Protein AF-A0A086ZYX8-F1 (afdb_monomer_lite)

Foldseek 3Di:
DPPCPVDALVRLLPDDDDDDPPDPDPDPVVSNVVSNVVSVVRVVVVVVVVVVVVVVVVVVVVVVVVVVD

InterPro domains:
  IPR019933 DivIVA domain [TIGR03544] (7-39)

Organism: NCBI:txid1437608

Sequence (69 aa):
MTSTFLMTAKDIRTAEIDTHWIWEGYDIQQVDDLLDRIAVSMQAQQDRIVQLEHQLQAIRKENSHAVDQ

Radius of gyration: 20.15 Å; chains: 1; bounding box: 48×14×55 Å

Structure (mmCIF, N/CA/C/O backbone):
data_AF-A0A086ZYX8-F1
#
_entry.id   AF-A0A086ZYX8-F1
#
loop_
_atom_site.group_PDB
_atom_site.id
_atom_site.type_symbol
_atom_site.label_atom_id
_atom_site.label_alt_id
_atom_site.label_comp_id
_atom_site.label_asym_id
_atom_site.label_entity_id
_atom_site.label_seq_id
_atom_site.pdbx_PDB_ins_code
_atom_site.Cartn_x
_atom_site.Cartn_y
_atom_site.Cartn_z
_atom_site.occupancy
_atom_site.B_iso_or_equiv
_atom_site.auth_seq_id
_atom_site.auth_comp_id
_atom_site.auth_asym_id
_atom_site.auth_atom_id
_atom_site.pdbx_PDB_model_num
ATOM 1 N N . MET A 1 1 ? 1.606 6.182 21.017 1.00 34.91 1 MET A N 1
ATOM 2 C CA . MET A 1 1 ? 2.728 5.482 20.364 1.00 34.91 1 MET A CA 1
ATOM 3 C C . MET A 1 1 ? 2.636 5.815 18.889 1.00 34.91 1 MET A C 1
ATOM 5 O O . MET A 1 1 ? 1.690 5.380 18.252 1.00 34.91 1 MET A O 1
ATOM 9 N N . THR A 1 2 ? 3.501 6.686 18.379 1.00 43.94 2 THR A N 1
ATOM 10 C CA . THR A 1 2 ? 3.565 6.992 16.945 1.00 43.94 2 THR A CA 1
ATOM 11 C C . THR A 1 2 ? 4.114 5.758 16.242 1.00 43.94 2 THR A C 1
ATOM 13 O O . THR A 1 2 ? 5.308 5.486 16.315 1.00 43.94 2 THR A O 1
ATOM 16 N N . SER A 1 3 ? 3.228 4.952 15.654 1.00 50.16 3 SER A N 1
ATOM 17 C CA . SER A 1 3 ? 3.634 3.847 14.791 1.00 50.16 3 SER A CA 1
ATOM 18 C C . SER A 1 3 ? 4.298 4.465 13.566 1.00 50.16 3 SER A C 1
ATOM 20 O O . SER A 1 3 ? 3.639 5.150 12.784 1.00 50.16 3 SER A O 1
ATOM 22 N N . THR A 1 4 ? 5.617 4.330 13.468 1.00 58.44 4 THR A N 1
ATOM 23 C CA . THR A 1 4 ? 6.442 4.930 12.418 1.00 58.44 4 THR A CA 1
ATOM 24 C C . THR A 1 4 ? 6.156 4.239 11.083 1.00 58.44 4 THR A C 1
ATOM 26 O O . THR A 1 4 ? 6.889 3.346 10.666 1.00 58.44 4 THR A O 1
ATOM 29 N N . PHE A 1 5 ? 5.060 4.606 10.419 1.00 65.75 5 PHE A N 1
ATOM 30 C CA . PHE A 1 5 ? 4.802 4.181 9.047 1.00 65.75 5 PHE A CA 1
ATOM 31 C C . PHE A 1 5 ? 5.683 5.031 8.130 1.00 65.75 5 PHE A C 1
ATOM 33 O O . PHE A 1 5 ? 5.403 6.204 7.903 1.00 65.75 5 PHE A O 1
ATOM 40 N N . LEU A 1 6 ? 6.809 4.460 7.697 1.00 73.25 6 LEU A N 1
ATOM 41 C CA . LEU A 1 6 ? 7.860 5.176 6.965 1.00 73.25 6 LEU A CA 1
ATOM 42 C C . LEU A 1 6 ? 7.402 5.709 5.592 1.00 73.25 6 LEU A C 1
ATOM 44 O O . LEU A 1 6 ? 8.007 6.657 5.104 1.00 73.25 6 LEU A O 1
ATOM 48 N N . MET A 1 7 ? 6.352 5.139 4.987 1.00 77.94 7 MET A N 1
ATOM 49 C CA . MET A 1 7 ? 5.755 5.581 3.715 1.00 77.94 7 MET A CA 1
ATOM 50 C C . MET A 1 7 ? 4.298 5.141 3.614 1.00 77.94 7 MET A C 1
ATOM 52 O O . MET A 1 7 ? 3.989 4.003 3.940 1.00 77.94 7 MET A O 1
ATOM 56 N N . THR A 1 8 ? 3.424 5.991 3.084 1.00 85.38 8 THR A N 1
ATOM 57 C CA . THR A 1 8 ? 2.019 5.697 2.768 1.00 85.38 8 THR A CA 1
ATOM 58 C C . THR A 1 8 ? 1.831 5.193 1.331 1.00 85.38 8 THR A C 1
ATOM 60 O O . THR A 1 8 ? 2.695 5.356 0.473 1.00 85.38 8 THR A O 1
ATOM 63 N N . ALA A 1 9 ? 0.659 4.620 1.025 1.00 85.00 9 ALA A N 1
ATOM 64 C CA . ALA A 1 9 ? 0.300 4.252 -0.352 1.00 85.00 9 ALA A CA 1
ATOM 65 C C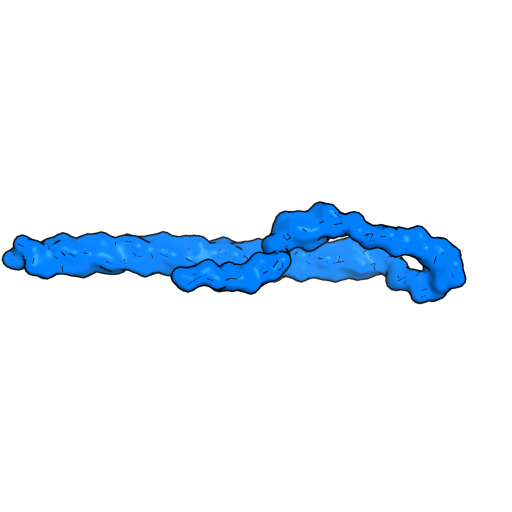 . ALA A 1 9 ? 0.291 5.461 -1.308 1.00 85.00 9 ALA A C 1
ATOM 67 O O . ALA A 1 9 ? 0.526 5.311 -2.505 1.00 85.00 9 ALA A O 1
ATOM 68 N N . LYS A 1 10 ? 0.019 6.663 -0.785 1.00 85.06 10 LYS A N 1
ATOM 69 C CA . LYS A 1 10 ? 0.110 7.907 -1.550 1.00 85.06 10 LYS A CA 1
ATOM 70 C C . LYS A 1 10 ? 1.562 8.223 -1.899 1.00 85.06 10 LYS A C 1
ATOM 72 O O . LYS A 1 10 ? 1.821 8.552 -3.048 1.00 85.06 10 LYS A O 1
ATOM 77 N N . ASP A 1 11 ? 2.473 8.054 -0.946 1.00 85.69 11 ASP A N 1
ATOM 78 C CA . ASP A 1 11 ? 3.897 8.342 -1.148 1.00 85.69 11 ASP A CA 1
ATOM 79 C C . ASP A 1 11 ? 4.510 7.444 -2.230 1.00 85.69 11 ASP A C 1
ATOM 81 O O . ASP A 1 11 ? 5.360 7.898 -2.986 1.00 85.69 11 ASP A O 1
ATOM 85 N N . ILE A 1 12 ? 4.030 6.202 -2.364 1.00 84.19 12 ILE A N 1
ATOM 86 C CA . ILE A 1 12 ? 4.421 5.299 -3.4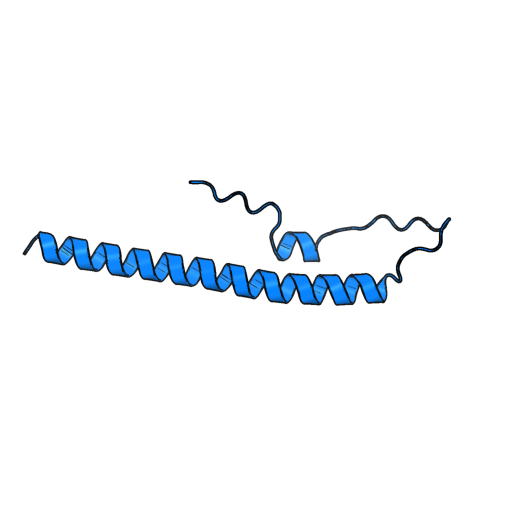60 1.00 84.19 12 ILE A CA 1
ATOM 87 C C . ILE A 1 12 ? 3.923 5.800 -4.815 1.00 84.19 12 ILE A C 1
ATOM 89 O O . ILE A 1 12 ? 4.683 5.815 -5.775 1.00 84.19 12 ILE A O 1
ATOM 93 N N . ARG A 1 13 ? 2.662 6.240 -4.903 1.00 84.62 13 ARG A N 1
ATOM 94 C CA . ARG A 1 13 ? 2.079 6.733 -6.164 1.00 84.62 13 ARG A CA 1
ATOM 95 C C . ARG A 1 13 ? 2.683 8.050 -6.639 1.00 84.62 13 ARG A C 1
ATOM 97 O O . ARG A 1 13 ? 2.562 8.382 -7.810 1.00 84.62 13 ARG A O 1
ATOM 104 N N . THR A 1 14 ? 3.265 8.827 -5.731 1.00 87.69 14 THR A N 1
ATOM 105 C CA . THR A 1 14 ? 3.913 10.105 -6.048 1.00 87.69 14 THR A CA 1
ATOM 106 C C . THR A 1 14 ? 5.434 9.998 -6.082 1.00 87.69 14 THR A C 1
ATOM 108 O O . THR A 1 14 ? 6.104 11.027 -6.089 1.00 87.69 14 THR A O 1
ATOM 111 N N . ALA A 1 15 ? 5.991 8.786 -6.026 1.00 85.38 15 ALA A N 1
ATOM 112 C CA . ALA A 1 15 ? 7.430 8.593 -6.072 1.00 85.38 15 ALA A CA 1
ATOM 113 C C . ALA A 1 15 ? 7.951 8.886 -7.485 1.00 85.38 15 ALA A C 1
ATOM 115 O O . ALA A 1 15 ? 7.534 8.254 -8.451 1.00 85.38 15 ALA A O 1
ATOM 116 N N . GLU A 1 16 ? 8.886 9.825 -7.597 1.00 83.56 16 GLU A N 1
ATOM 117 C CA . GLU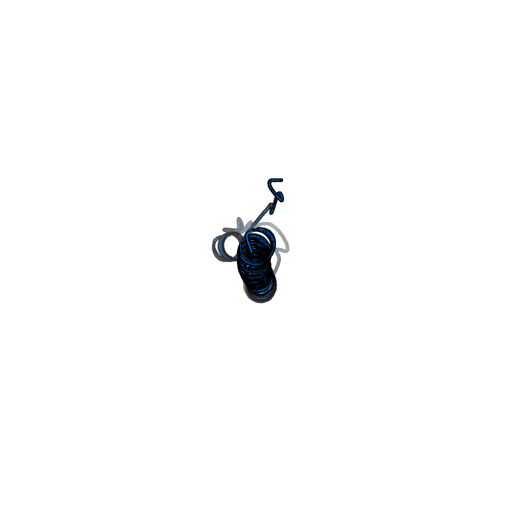 A 1 16 ? 9.631 10.071 -8.830 1.00 83.56 16 GLU A CA 1
ATOM 118 C C . GLU A 1 16 ? 10.968 9.329 -8.748 1.00 83.56 16 GLU A C 1
ATOM 120 O O . GLU A 1 16 ? 11.730 9.503 -7.793 1.00 83.56 16 GLU A O 1
ATOM 125 N N . ILE A 1 17 ? 11.238 8.464 -9.728 1.00 81.69 17 ILE A N 1
ATOM 126 C CA . ILE A 1 17 ? 12.472 7.678 -9.795 1.00 81.69 17 ILE A CA 1
ATOM 127 C C . ILE A 1 17 ? 13.348 8.240 -10.914 1.00 81.69 17 ILE A C 1
ATOM 129 O O . ILE A 1 17 ? 12.952 8.260 -12.082 1.00 81.69 17 ILE A O 1
ATOM 133 N N . ASP A 1 18 ? 14.561 8.669 -10.561 1.00 80.00 18 ASP A N 1
ATOM 134 C CA . ASP A 1 18 ? 15.526 9.199 -11.523 1.00 80.00 18 ASP A CA 1
ATOM 135 C C . ASP A 1 18 ? 15.878 8.157 -12.591 1.00 80.00 18 ASP A C 1
ATOM 137 O O . ASP A 1 18 ? 16.509 7.128 -12.324 1.00 80.00 18 ASP A O 1
ATOM 141 N N . THR A 1 19 ? 15.529 8.459 -13.839 1.00 71.44 19 THR A N 1
ATOM 142 C CA . THR A 1 19 ? 15.844 7.600 -14.981 1.00 71.44 19 THR A CA 1
ATOM 143 C C . THR A 1 19 ? 17.255 7.909 -15.481 1.00 71.44 19 THR A C 1
ATOM 145 O O . THR A 1 19 ? 17.486 8.894 -16.182 1.00 71.44 19 THR A O 1
ATOM 148 N N . HIS A 1 20 ? 18.227 7.065 -15.133 1.00 68.38 20 HIS A N 1
ATOM 149 C CA . HIS A 1 20 ? 19.593 7.181 -15.648 1.00 68.38 20 HIS A CA 1
ATOM 150 C C . HIS A 1 20 ? 19.757 6.349 -16.925 1.00 68.38 20 HIS A C 1
ATOM 152 O O . HIS A 1 20 ? 19.819 5.125 -16.879 1.00 68.38 20 HIS A O 1
ATOM 158 N N . TRP A 1 21 ? 19.887 7.031 -18.064 1.00 58.75 21 TRP A N 1
ATOM 159 C CA . TRP A 1 21 ? 19.983 6.457 -19.417 1.00 58.75 21 TRP A CA 1
ATOM 160 C C . TRP A 1 21 ? 21.260 5.637 -19.708 1.00 58.75 21 TRP A C 1
ATOM 162 O O . TRP A 1 21 ? 21.410 5.113 -20.808 1.00 58.75 21 TRP A O 1
ATOM 172 N N . ILE A 1 22 ? 22.197 5.556 -18.757 1.00 55.78 22 ILE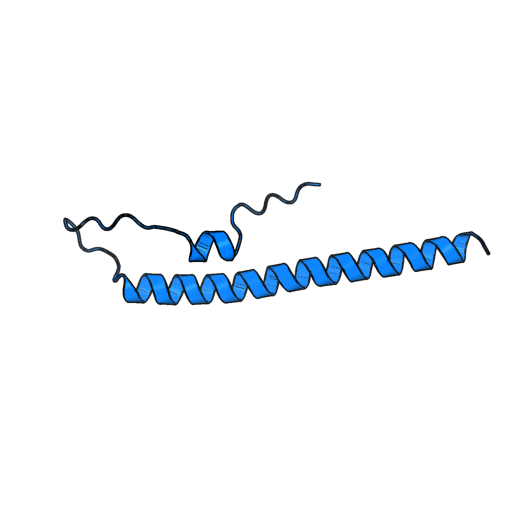 A N 1
ATOM 173 C CA . ILE A 1 22 ? 23.577 5.076 -18.971 1.00 55.78 22 ILE A CA 1
ATOM 174 C C . ILE A 1 22 ? 23.746 3.571 -18.654 1.00 55.78 22 ILE A C 1
ATOM 176 O O . ILE A 1 22 ? 24.767 2.985 -19.007 1.00 55.78 22 ILE A O 1
ATOM 180 N N . TRP A 1 23 ? 22.754 2.909 -18.049 1.00 62.50 23 TRP A N 1
ATOM 181 C CA . TRP A 1 23 ? 22.864 1.518 -17.572 1.00 62.50 23 TRP A CA 1
ATOM 182 C C . TRP A 1 23 ? 21.655 0.671 -17.997 1.00 62.50 23 TRP A C 1
ATOM 184 O O . TRP A 1 23 ? 20.619 1.228 -18.358 1.00 62.50 23 TRP A O 1
ATOM 194 N N . GLU A 1 24 ? 21.766 -0.663 -17.907 1.00 69.81 24 GLU A N 1
ATOM 195 C CA . GLU A 1 24 ? 20.615 -1.584 -17.916 1.00 69.81 24 GLU A CA 1
ATOM 196 C C . GLU A 1 24 ? 19.695 -1.242 -16.731 1.00 69.81 24 GLU A C 1
ATOM 198 O O . GLU A 1 24 ? 19.852 -1.742 -15.618 1.00 69.81 24 GLU A O 1
ATOM 203 N N . GLY A 1 25 ? 18.793 -0.288 -16.953 1.00 74.94 25 GLY A N 1
ATOM 204 C CA . GLY A 1 25 ? 17.786 0.125 -15.991 1.00 74.94 25 GLY A CA 1
ATOM 205 C C . GLY A 1 25 ? 16.654 -0.890 -15.904 1.00 74.94 25 GLY A C 1
ATOM 206 O O . GLY A 1 25 ? 16.456 -1.718 -16.795 1.00 74.94 25 GLY A O 1
ATOM 207 N N . TYR A 1 26 ? 15.878 -0.797 -14.828 1.00 83.00 26 TYR A N 1
ATOM 208 C CA . TYR A 1 26 ? 14.595 -1.481 -14.780 1.00 83.00 26 TYR A CA 1
ATOM 209 C C . TYR A 1 26 ? 13.669 -0.922 -15.863 1.00 83.00 26 TYR A C 1
ATOM 211 O O . TYR A 1 26 ? 13.676 0.277 -16.149 1.00 83.00 26 TYR A O 1
ATOM 219 N N . ASP A 1 27 ? 12.865 -1.799 -16.452 1.00 86.62 27 ASP A N 1
ATOM 220 C CA . ASP A 1 27 ? 11.781 -1.391 -17.334 1.00 86.62 27 ASP A CA 1
ATOM 221 C C . ASP A 1 27 ? 10.789 -0.538 -16.538 1.00 86.62 27 ASP A C 1
ATOM 223 O O . ASP A 1 27 ? 10.184 -1.010 -15.574 1.00 86.62 27 ASP A O 1
ATOM 227 N N . ILE A 1 28 ? 10.648 0.723 -16.945 1.00 86.31 28 ILE A N 1
ATOM 228 C CA . ILE A 1 28 ? 9.809 1.717 -16.270 1.00 86.31 28 ILE A CA 1
ATOM 229 C C . ILE A 1 28 ? 8.371 1.213 -16.147 1.00 86.31 28 ILE A C 1
ATOM 231 O O . ILE A 1 28 ? 7.782 1.338 -15.082 1.00 86.31 28 ILE A O 1
ATOM 235 N N . GLN A 1 29 ? 7.828 0.574 -17.187 1.00 88.75 29 GLN A N 1
ATOM 236 C CA . GLN A 1 29 ? 6.456 0.067 -17.148 1.00 88.75 29 GLN A CA 1
ATOM 237 C C . GLN A 1 29 ? 6.310 -1.063 -16.128 1.00 88.75 29 GLN A C 1
ATOM 239 O O . GLN A 1 29 ? 5.344 -1.097 -15.375 1.00 88.75 29 GLN A O 1
ATOM 244 N N . GLN A 1 30 ? 7.300 -1.955 -16.038 1.00 90.69 30 GLN A N 1
ATOM 245 C CA . GLN A 1 30 ? 7.272 -3.024 -15.036 1.00 90.69 30 GLN A CA 1
ATOM 246 C C . GLN A 1 30 ? 7.419 -2.485 -13.608 1.00 90.69 30 GLN A C 1
ATOM 248 O O . GLN A 1 30 ? 6.847 -3.054 -12.675 1.00 90.69 30 GLN A O 1
ATOM 253 N N . VAL A 1 31 ? 8.191 -1.411 -13.421 1.00 90.12 31 VAL A N 1
ATOM 254 C CA . VAL A 1 31 ? 8.315 -0.735 -12.123 1.00 90.12 31 VAL A CA 1
ATOM 255 C C . VAL A 1 31 ? 7.001 -0.060 -11.752 1.00 90.12 31 VAL A C 1
ATOM 257 O O . VAL A 1 31 ? 6.525 -0.279 -10.640 1.00 90.12 31 VAL A O 1
ATOM 260 N N . ASP A 1 32 ? 6.385 0.679 -12.670 1.00 89.31 32 ASP A N 1
ATOM 261 C CA . ASP A 1 32 ? 5.103 1.351 -12.441 1.00 89.31 32 ASP A CA 1
ATOM 262 C C . ASP A 1 32 ? 4.003 0.340 -12.071 1.00 89.31 32 ASP A C 1
ATOM 264 O O . ASP A 1 32 ? 3.347 0.491 -11.038 1.00 89.31 32 ASP A O 1
ATOM 268 N N . ASP A 1 33 ? 3.882 -0.759 -12.824 1.00 93.75 33 ASP A N 1
ATOM 269 C CA . ASP A 1 33 ? 2.923 -1.839 -12.548 1.00 93.75 33 ASP A CA 1
ATOM 270 C C . ASP A 1 33 ? 3.131 -2.463 -11.154 1.00 93.75 33 ASP A C 1
ATOM 272 O O . ASP A 1 33 ? 2.180 -2.789 -10.427 1.00 93.75 33 ASP A O 1
ATOM 276 N N . LEU A 1 34 ? 4.394 -2.648 -10.757 1.00 92.19 3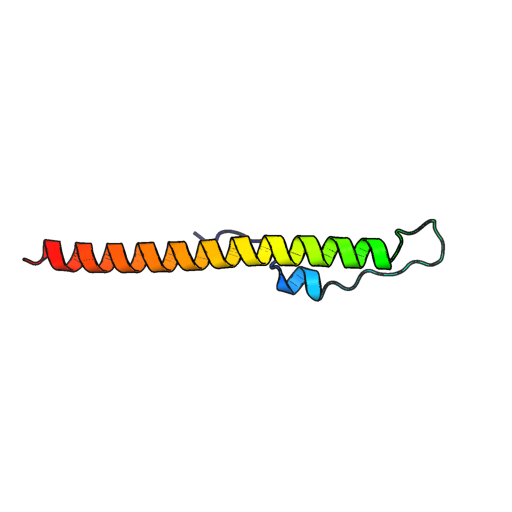4 LEU A N 1
ATOM 277 C CA . LEU A 1 34 ? 4.739 -3.167 -9.439 1.00 92.19 34 LEU A CA 1
ATOM 278 C C . LEU A 1 34 ? 4.364 -2.172 -8.333 1.00 92.19 34 LEU A C 1
ATOM 280 O O . LEU A 1 34 ? 3.775 -2.578 -7.325 1.00 92.19 34 LEU A O 1
ATOM 284 N N . LEU A 1 35 ? 4.695 -0.891 -8.507 1.00 92.69 35 LEU A N 1
ATOM 285 C CA . LEU A 1 35 ? 4.395 0.165 -7.540 1.00 92.69 35 LEU A CA 1
ATOM 286 C C . LEU A 1 35 ? 2.887 0.336 -7.356 1.00 92.69 35 LEU A C 1
ATOM 288 O O . LEU A 1 35 ? 2.429 0.444 -6.216 1.00 92.69 35 LEU A O 1
ATOM 292 N N . ASP A 1 36 ? 2.103 0.241 -8.429 1.00 92.06 36 ASP A N 1
ATOM 293 C CA . ASP A 1 36 ? 0.644 0.268 -8.358 1.00 92.06 36 ASP A CA 1
ATOM 294 C C . ASP A 1 36 ? 0.091 -0.895 -7.531 1.00 92.06 36 ASP A C 1
ATOM 296 O O . ASP A 1 36 ? -0.737 -0.702 -6.629 1.00 92.06 36 ASP A O 1
ATOM 300 N N . ARG A 1 37 ? 0.595 -2.113 -7.756 1.00 93.31 37 ARG A N 1
ATOM 301 C CA . ARG A 1 37 ? 0.181 -3.287 -6.975 1.00 93.31 37 ARG A CA 1
ATOM 302 C C . ARG A 1 37 ? 0.530 -3.142 -5.493 1.00 93.31 37 ARG A C 1
ATOM 304 O O . ARG A 1 37 ? -0.278 -3.510 -4.631 1.00 93.31 37 ARG A O 1
ATOM 311 N N . ILE A 1 38 ? 1.714 -2.616 -5.182 1.00 93.12 38 ILE A N 1
ATOM 312 C CA . ILE A 1 38 ? 2.131 -2.355 -3.800 1.00 93.12 38 ILE A CA 1
ATOM 313 C C . ILE A 1 38 ? 1.229 -1.285 -3.175 1.00 93.12 38 ILE A C 1
ATOM 315 O O . ILE A 1 38 ? 0.727 -1.491 -2.068 1.00 93.12 38 ILE A O 1
ATOM 319 N N . ALA A 1 39 ? 0.953 -0.192 -3.889 1.00 91.19 39 ALA A N 1
ATOM 320 C CA . ALA A 1 39 ? 0.100 0.890 -3.412 1.00 91.19 39 ALA A CA 1
ATOM 321 C C . ALA A 1 39 ? -1.329 0.412 -3.114 1.00 91.19 39 ALA A C 1
ATOM 323 O O . ALA A 1 39 ? -1.902 0.788 -2.091 1.00 91.19 39 ALA A O 1
ATOM 324 N N . VAL A 1 40 ? -1.899 -0.459 -3.954 1.00 93.06 40 VAL A N 1
ATOM 325 C CA . VAL A 1 40 ? -3.208 -1.088 -3.699 1.00 93.06 40 VAL A CA 1
ATOM 326 C C . VAL A 1 40 ? -3.177 -1.932 -2.423 1.00 93.06 40 VAL A C 1
ATOM 328 O O . VAL A 1 40 ? -4.055 -1.795 -1.570 1.00 93.06 40 VAL A O 1
ATOM 331 N N . SER A 1 41 ? -2.154 -2.773 -2.255 1.00 92.06 41 SER A N 1
ATOM 332 C CA . SER A 1 41 ? -2.012 -3.613 -1.060 1.00 92.06 41 SER A CA 1
ATOM 333 C C . SER A 1 41 ? -1.853 -2.778 0.217 1.00 92.06 41 SER A C 1
ATOM 335 O O . SER A 1 41 ? -2.513 -3.036 1.226 1.00 92.06 41 SER A O 1
ATOM 337 N N . MET A 1 42 ? -1.024 -1.732 0.168 1.00 91.69 42 MET A N 1
ATOM 338 C CA . MET A 1 42 ? -0.804 -0.830 1.299 1.00 91.69 42 MET A CA 1
ATOM 339 C C . MET A 1 42 ? -2.051 -0.028 1.652 1.00 91.69 42 MET A C 1
ATOM 341 O O . MET A 1 42 ? -2.346 0.116 2.837 1.00 91.69 42 MET A O 1
ATOM 345 N N . GLN A 1 43 ? -2.815 0.431 0.658 1.00 90.19 43 GLN A N 1
ATOM 346 C CA . GLN A 1 43 ? -4.095 1.094 0.901 1.00 90.19 43 GLN A CA 1
ATOM 347 C C . GLN A 1 43 ? -5.046 0.169 1.668 1.00 90.19 43 GLN A C 1
ATOM 349 O O . GLN A 1 43 ? -5.591 0.566 2.693 1.00 90.19 43 GLN A O 1
ATOM 354 N N . ALA A 1 44 ? -5.161 -1.093 1.245 1.00 90.38 44 ALA A N 1
ATOM 355 C CA . ALA A 1 44 ? -6.007 -2.065 1.929 1.00 90.38 44 ALA A CA 1
ATOM 356 C C . ALA A 1 44 ? -5.563 -2.323 3.381 1.00 90.38 44 ALA A C 1
ATOM 358 O O . ALA A 1 44 ? -6.403 -2.497 4.263 1.00 90.38 44 ALA A O 1
ATOM 359 N N . GLN A 1 45 ? -4.255 -2.341 3.668 1.00 88.50 45 GLN A N 1
ATOM 360 C CA . GLN A 1 45 ? -3.775 -2.446 5.052 1.00 88.50 45 GLN A CA 1
ATOM 361 C C . GLN A 1 45 ? -4.090 -1.190 5.868 1.00 88.50 45 GLN A C 1
ATOM 363 O O . GLN A 1 45 ? -4.522 -1.307 7.015 1.00 88.50 45 GLN A O 1
ATOM 368 N N . GLN A 1 46 ? -3.921 -0.005 5.283 1.00 88.06 46 GLN A N 1
ATOM 369 C CA . GLN A 1 46 ? -4.208 1.258 5.956 1.00 88.06 46 GLN A CA 1
ATOM 370 C C . GLN A 1 46 ? -5.694 1.385 6.309 1.00 88.06 46 GLN A C 1
ATOM 372 O O . GLN A 1 46 ? -6.031 1.738 7.439 1.00 88.06 46 GLN A O 1
ATOM 377 N N . ASP A 1 47 ? -6.582 1.026 5.382 1.00 89.00 47 ASP A N 1
ATOM 378 C CA . ASP A 1 47 ? -8.029 1.068 5.599 1.00 89.00 47 ASP A CA 1
ATOM 379 C C . ASP A 1 47 ? -8.447 0.117 6.734 1.00 89.00 47 ASP A C 1
ATOM 381 O O . ASP A 1 47 ? -9.264 0.469 7.588 1.00 89.00 47 ASP A O 1
ATOM 385 N N . ARG A 1 48 ? -7.825 -1.069 6.811 1.00 90.75 48 ARG A N 1
ATOM 386 C CA . ARG A 1 48 ? -8.036 -2.020 7.916 1.00 90.75 48 ARG A CA 1
ATOM 387 C C . ARG A 1 48 ? -7.587 -1.460 9.262 1.00 90.75 48 ARG A C 1
ATOM 389 O O . ARG A 1 48 ? -8.269 -1.687 10.258 1.00 90.75 48 ARG A O 1
ATOM 396 N N . ILE A 1 49 ? -6.460 -0.747 9.305 1.00 89.88 49 ILE A N 1
ATOM 397 C CA . ILE A 1 49 ? -5.978 -0.095 10.531 1.00 89.88 49 ILE A CA 1
ATOM 398 C C . ILE A 1 49 ? -7.002 0.938 11.004 1.00 89.88 49 ILE A C 1
ATOM 400 O O . ILE A 1 49 ? -7.447 0.865 12.147 1.00 89.88 49 ILE A O 1
ATOM 404 N N . VAL A 1 50 ? -7.446 1.828 10.113 1.00 89.00 50 VAL A N 1
ATOM 405 C CA . VAL A 1 50 ? -8.452 2.855 10.431 1.00 89.00 50 VAL A CA 1
ATOM 406 C C . VAL A 1 50 ? -9.756 2.220 10.922 1.00 89.00 50 VAL A C 1
ATOM 408 O O . VAL A 1 50 ? -10.353 2.672 11.900 1.00 89.00 5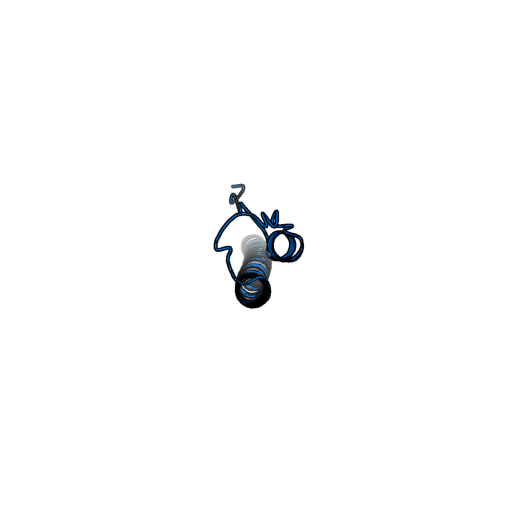0 VAL A O 1
ATOM 411 N N . GLN A 1 51 ? -10.193 1.129 10.289 1.00 90.25 51 GLN A N 1
ATOM 412 C CA . GLN A 1 51 ? -11.382 0.397 10.719 1.00 90.25 51 GLN A CA 1
ATOM 413 C C . GLN A 1 51 ? -11.233 -0.174 12.136 1.00 90.25 51 GLN A C 1
ATOM 415 O O . GLN A 1 51 ? -12.150 -0.034 12.948 1.00 90.25 51 GLN A O 1
ATOM 420 N N . LEU A 1 52 ? -10.098 -0.804 12.445 1.00 90.19 52 LEU A N 1
ATOM 421 C CA . LEU A 1 52 ? -9.830 -1.356 13.775 1.00 90.19 52 LEU A CA 1
ATOM 422 C C . LEU A 1 52 ? -9.771 -0.256 14.840 1.00 90.19 52 LEU A C 1
ATOM 424 O O . LEU A 1 52 ? -10.300 -0.432 15.937 1.00 90.19 52 LEU A O 1
ATOM 428 N N . GLU A 1 53 ? -9.182 0.894 14.519 1.00 91.88 53 GLU A N 1
ATOM 429 C CA . GLU A 1 53 ? -9.155 2.049 15.417 1.00 91.88 53 GLU A CA 1
ATOM 430 C C . GLU A 1 53 ? -10.569 2.554 15.730 1.00 91.88 53 GLU A C 1
ATOM 432 O O . GLU A 1 53 ? -10.905 2.752 16.901 1.00 91.88 53 GLU A O 1
ATOM 437 N N . HIS A 1 54 ? -11.432 2.681 14.717 1.00 89.62 54 HIS A N 1
ATOM 438 C CA . HIS A 1 54 ? -12.837 3.040 14.923 1.00 89.62 54 HIS A CA 1
ATOM 439 C C . HIS A 1 54 ? -13.588 2.001 15.770 1.00 89.62 54 HIS A C 1
ATOM 441 O O . HIS A 1 54 ? -14.366 2.374 16.653 1.00 89.62 54 HIS A O 1
ATOM 447 N N . GLN A 1 55 ? -13.334 0.705 15.560 1.00 89.19 55 GLN A N 1
ATOM 448 C CA . GLN A 1 55 ? -13.935 -0.365 16.365 1.00 89.19 55 GLN A CA 1
ATOM 449 C C . GLN A 1 55 ? -13.510 -0.283 17.837 1.00 89.19 55 GLN A C 1
ATOM 451 O O . GLN A 1 55 ? -14.357 -0.350 18.727 1.00 89.19 55 GLN A O 1
ATOM 456 N N . LEU A 1 56 ? -12.219 -0.075 18.112 1.00 90.00 56 LEU A N 1
ATOM 457 C CA . LEU A 1 56 ? -11.712 0.075 19.478 1.00 90.00 56 LEU A CA 1
ATOM 458 C C . LEU A 1 56 ? -12.289 1.308 20.181 1.00 90.00 56 LEU A C 1
ATOM 460 O O . LEU A 1 56 ? -12.603 1.245 21.371 1.00 90.00 56 LEU A O 1
ATOM 464 N N . GLN A 1 57 ? -12.450 2.423 19.466 1.00 88.94 57 GLN A N 1
ATOM 465 C CA . GLN A 1 57 ? -13.066 3.629 20.024 1.00 88.94 57 GLN A CA 1
ATOM 466 C C . GLN A 1 57 ? -14.536 3.403 20.395 1.00 88.94 57 GLN A C 1
ATOM 468 O O . GLN A 1 57 ? -14.961 3.832 21.470 1.00 88.94 57 GLN A O 1
ATOM 473 N N . ALA A 1 58 ? -15.292 2.698 19.548 1.00 89.88 58 ALA A N 1
ATOM 474 C CA . ALA A 1 58 ? -16.681 2.350 19.829 1.00 89.88 58 ALA A CA 1
ATOM 475 C C . ALA A 1 58 ? -16.797 1.467 21.083 1.00 89.88 58 ALA A C 1
ATOM 477 O O . ALA A 1 58 ? -17.527 1.819 22.010 1.00 89.88 58 ALA A O 1
ATOM 478 N N . ILE A 1 59 ? -15.992 0.400 21.161 1.00 90.81 59 ILE A N 1
ATOM 479 C CA . ILE A 1 59 ? -15.956 -0.513 22.316 1.00 90.81 59 ILE A CA 1
ATOM 480 C C . ILE A 1 59 ? -15.575 0.238 23.596 1.00 90.81 59 ILE A C 1
ATOM 482 O O . ILE A 1 59 ? -16.184 0.054 24.649 1.00 90.81 59 ILE A O 1
ATOM 486 N N . ARG A 1 60 ? -14.574 1.124 23.526 1.00 88.06 60 ARG A N 1
ATOM 487 C CA . ARG A 1 60 ? -14.144 1.911 24.687 1.00 88.06 60 ARG A CA 1
ATOM 488 C C . ARG A 1 60 ? -15.261 2.810 25.214 1.00 88.06 60 ARG A C 1
ATOM 490 O O . ARG A 1 60 ? -15.400 2.943 26.428 1.00 88.06 60 ARG A O 1
ATOM 497 N N . LYS A 1 61 ? -16.027 3.436 24.319 1.00 82.94 61 LYS A N 1
ATOM 498 C CA . LYS A 1 61 ? -17.154 4.294 24.694 1.00 82.94 61 LYS A CA 1
ATOM 499 C C . LYS A 1 61 ? -18.259 3.481 25.364 1.00 82.94 61 LYS A C 1
ATOM 501 O O . LYS A 1 61 ? -18.772 3.906 26.390 1.00 82.94 61 LYS A O 1
ATOM 506 N N . GLU A 1 62 ? -18.599 2.321 24.815 1.00 83.00 62 GLU A N 1
ATOM 507 C CA . GLU A 1 62 ? -19.625 1.438 25.378 1.00 83.00 62 GLU A CA 1
ATOM 508 C C . GLU A 1 62 ? -19.253 0.964 26.790 1.00 83.00 62 GLU A C 1
ATOM 510 O O . GLU A 1 62 ? -20.037 1.122 27.725 1.00 83.00 62 GLU A O 1
ATOM 515 N N . ASN A 1 63 ? -18.004 0.530 26.985 1.00 79.19 63 ASN A N 1
ATOM 516 C CA . ASN A 1 63 ? -17.504 0.140 28.303 1.00 79.19 63 ASN A CA 1
ATOM 517 C C . ASN A 1 63 ? -17.495 1.297 29.315 1.00 79.19 63 ASN A C 1
ATOM 519 O O . ASN A 1 63 ? -17.699 1.050 30.498 1.00 79.19 63 ASN A O 1
ATOM 523 N N . SER A 1 64 ? -17.281 2.552 28.893 1.00 78.19 64 SER A N 1
ATOM 524 C CA . SER A 1 64 ? -17.341 3.683 29.831 1.00 78.19 64 SER A CA 1
ATOM 525 C C . SER A 1 64 ? -18.760 3.941 30.339 1.00 78.19 64 SER A C 1
ATOM 527 O O . SER A 1 64 ? -18.920 4.329 31.485 1.00 78.19 64 SER A O 1
ATOM 529 N N . HIS A 1 65 ? -19.786 3.714 29.512 1.00 67.06 65 HIS A N 1
ATOM 530 C CA . HIS A 1 65 ? -21.183 3.915 29.915 1.00 67.06 65 HIS A CA 1
ATOM 531 C C . HIS A 1 65 ? -21.675 2.800 30.847 1.00 67.06 65 HIS A C 1
ATOM 533 O O . HIS A 1 65 ? -22.528 3.049 31.690 1.00 67.06 65 HIS A O 1
ATOM 539 N N . ALA A 1 66 ? -21.125 1.589 30.717 1.00 64.88 66 ALA A N 1
ATOM 540 C CA . ALA A 1 66 ? -21.474 0.447 31.560 1.00 64.88 66 ALA A CA 1
ATOM 541 C C . ALA A 1 66 ? -20.829 0.476 32.960 1.00 64.88 66 ALA A C 1
ATOM 543 O O . ALA A 1 66 ? -21.289 -0.235 33.843 1.00 64.88 66 ALA A O 1
ATOM 544 N N . VAL A 1 67 ? -19.763 1.261 33.169 1.00 63.69 67 VAL A N 1
ATOM 545 C CA . VAL A 1 67 ? -19.108 1.415 34.487 1.00 63.69 67 VAL A CA 1
ATOM 546 C C . VAL A 1 67 ? -19.820 2.453 35.366 1.00 63.69 67 VAL A C 1
ATOM 548 O O . VAL A 1 67 ? -19.702 2.397 36.587 1.00 63.69 67 VAL A O 1
ATOM 551 N N . ASP A 1 68 ? -20.575 3.368 34.754 1.00 60.19 68 ASP A N 1
ATOM 552 C CA . ASP A 1 68 ? -21.294 4.443 35.447 1.00 60.19 68 ASP A CA 1
ATOM 553 C C . ASP A 1 68 ? -22.746 4.066 35.840 1.00 60.19 68 ASP A C 1
ATOM 555 O O . ASP A 1 68 ? -23.433 4.880 36.462 1.00 60.19 68 ASP A O 1
ATOM 559 N N . GLN A 1 69 ? -23.225 2.861 35.486 1.00 51.41 69 GLN A N 1
ATOM 560 C CA . GLN A 1 69 ? -24.544 2.309 35.859 1.00 51.41 69 GLN A CA 1
ATOM 561 C C . GLN A 1 69 ? -24.439 1.282 36.987 1.00 51.41 69 GLN A C 1
ATOM 563 O O . GLN A 1 69 ? -25.342 1.297 37.856 1.00 51.41 69 GLN A O 1
#

pLDDT: mean 80.86, std 13.45, range [34.91, 93.75]

Secondary structure (DSSP, 8-state):
--------HHHHHT------TTS-PPPHHHHHHHHHHHHHHHHHHHHHHHHHHHHHHHHHHHHHHHH--